Protein AF-A0A9P7K0R1-F1 (afdb_monomer)

Solvent-accessible surface area (backbone atoms only — not comparable to full-atom values): 6395 Å² total; per-residue (Å²): 130,62,69,68,60,54,54,53,54,51,50,55,50,52,53,54,51,52,49,53,44,50,49,38,39,50,36,37,75,72,60,77,29,96,38,67,70,59,30,20,55,75,69,72,33,57,93,45,45,68,59,41,51,35,42,63,71,64,75,46,64,58,76,83,57,61,52,55,84,72,49,87,60,53,76,67,52,47,52,53,50,51,51,49,53,52,49,36,54,73,72,69,46,75,93,44,69,81,72,45,48,65,59,49,49,67,69,69,108

Structure (mmCIF, N/CA/C/O backbone):
data_AF-A0A9P7K0R1-F1
#
_entry.id   AF-A0A9P7K0R1-F1
#
loop_
_atom_site.group_PDB
_atom_site.id
_atom_site.type_symbol
_atom_site.label_atom_id
_atom_site.label_alt_id
_atom_site.label_comp_id
_atom_site.label_asym_id
_atom_site.label_entity_id
_atom_site.label_seq_id
_atom_site.pdbx_PDB_ins_code
_atom_site.Cartn_x
_atom_site.Cartn_y
_atom_site.Cartn_z
_atom_site.occupancy
_atom_site.B_iso_or_equiv
_atom_site.auth_seq_id
_atom_site.auth_comp_id
_atom_site.auth_asym_id
_atom_site.auth_atom_id
_atom_site.pdbx_PDB_model_num
ATOM 1 N N . MET A 1 1 ? -25.413 -1.163 -5.508 1.00 58.31 1 MET A N 1
ATOM 2 C CA . MET A 1 1 ? -24.390 -1.896 -4.725 1.00 58.31 1 MET A CA 1
ATOM 3 C C . MET A 1 1 ? -24.103 -1.131 -3.440 1.00 58.31 1 MET A C 1
ATOM 5 O O . MET A 1 1 ? -24.105 0.095 -3.498 1.00 58.31 1 MET A O 1
ATOM 9 N N . PRO A 1 2 ? -23.887 -1.794 -2.291 1.00 79.88 2 PRO A N 1
ATOM 10 C CA . PRO A 1 2 ? -23.487 -1.101 -1.068 1.00 79.88 2 PRO A CA 1
ATOM 11 C C . PRO A 1 2 ? -22.119 -0.428 -1.265 1.00 79.88 2 PRO A C 1
ATOM 13 O O . PRO A 1 2 ? -21.210 -1.044 -1.820 1.00 79.88 2 PRO A O 1
ATOM 16 N N . LYS A 1 3 ? -21.959 0.822 -0.800 1.00 74.00 3 LYS A N 1
ATOM 17 C CA . LYS A 1 3 ? -20.722 1.622 -0.963 1.00 74.00 3 LYS A CA 1
ATOM 18 C C . LYS A 1 3 ? -19.457 0.868 -0.530 1.00 74.00 3 LYS A C 1
ATOM 20 O O . LYS A 1 3 ? -18.432 0.968 -1.188 1.00 74.00 3 LYS A O 1
ATOM 25 N N . ALA A 1 4 ? -19.551 0.059 0.525 1.00 70.75 4 ALA A N 1
ATOM 26 C CA . ALA A 1 4 ? -18.442 -0.763 1.006 1.00 70.75 4 ALA A CA 1
ATOM 27 C C . ALA A 1 4 ? -17.914 -1.752 -0.052 1.00 70.75 4 ALA A C 1
ATOM 29 O O . ALA A 1 4 ? -16.706 -1.884 -0.221 1.00 70.75 4 ALA A O 1
ATOM 30 N N . ALA A 1 5 ? -18.806 -2.404 -0.807 1.00 77.62 5 ALA A N 1
ATOM 31 C CA . ALA A 1 5 ? -18.404 -3.336 -1.859 1.00 77.62 5 ALA A CA 1
ATOM 32 C C . ALA A 1 5 ? -17.691 -2.614 -3.013 1.00 77.62 5 ALA A C 1
ATOM 34 O O . ALA A 1 5 ? -16.713 -3.131 -3.545 1.00 77.62 5 ALA A O 1
ATOM 35 N N . MET A 1 6 ? -18.135 -1.398 -3.350 1.00 84.50 6 MET A N 1
ATOM 36 C CA . MET A 1 6 ? -17.483 -0.556 -4.356 1.00 84.50 6 MET A CA 1
ATOM 37 C C . MET A 1 6 ? -16.030 -0.256 -3.961 1.00 84.50 6 MET A C 1
ATOM 39 O O . MET A 1 6 ? -15.121 -0.578 -4.724 1.00 84.50 6 MET A O 1
ATOM 43 N N . TYR A 1 7 ? -15.798 0.231 -2.737 1.00 77.19 7 TYR A N 1
ATOM 44 C CA . TYR A 1 7 ? -14.446 0.525 -2.249 1.00 77.19 7 TYR A CA 1
ATOM 45 C C . TYR A 1 7 ? -13.539 -0.714 -2.207 1.00 77.19 7 TYR A C 1
ATOM 47 O O . TYR A 1 7 ? -12.374 -0.631 -2.588 1.00 77.19 7 TYR A O 1
ATOM 55 N N . CYS A 1 8 ? -14.062 -1.886 -1.825 1.00 75.69 8 CYS A N 1
ATOM 56 C CA . CYS A 1 8 ? -13.296 -3.134 -1.899 1.00 75.69 8 CYS A CA 1
ATOM 57 C C . CYS A 1 8 ? -12.875 -3.466 -3.339 1.00 75.69 8 CYS A C 1
ATOM 59 O O . CYS A 1 8 ? -11.730 -3.844 -3.576 1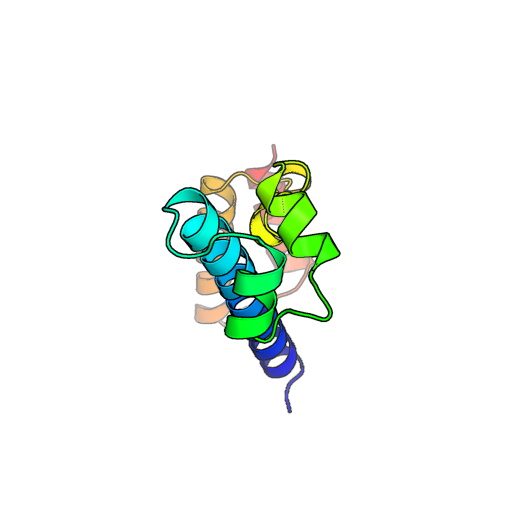.00 75.69 8 CYS A O 1
ATOM 61 N N . THR A 1 9 ? -13.775 -3.308 -4.315 1.00 83.69 9 THR A N 1
ATOM 62 C CA . THR A 1 9 ? -13.437 -3.576 -5.722 1.00 83.69 9 THR A CA 1
ATOM 63 C C . THR A 1 9 ? -12.430 -2.582 -6.293 1.00 83.69 9 THR A C 1
ATOM 65 O O . THR A 1 9 ? -11.588 -2.974 -7.097 1.00 83.69 9 THR A O 1
ATOM 68 N N . GLU A 1 10 ? -12.483 -1.315 -5.881 1.00 82.31 10 GLU A N 1
ATOM 69 C CA . GLU A 1 10 ? -11.508 -0.295 -6.279 1.00 82.31 10 GLU A CA 1
ATOM 70 C C . GLU A 1 10 ? -10.123 -0.583 -5.697 1.00 82.31 10 GLU A C 1
ATOM 72 O O . GLU A 1 10 ? -9.139 -0.540 -6.435 1.00 82.31 10 GLU A O 1
ATOM 77 N N . GLY A 1 11 ? -10.051 -0.981 -4.422 1.00 80.19 11 GLY A N 1
ATOM 78 C CA . GLY A 1 11 ? -8.802 -1.413 -3.788 1.00 80.19 11 GLY A CA 1
ATOM 79 C C . GLY A 1 11 ? -8.161 -2.596 -4.516 1.00 80.19 11 GLY A C 1
ATOM 80 O O . GLY A 1 11 ? -6.997 -2.527 -4.899 1.00 80.19 11 GLY A O 1
ATOM 81 N N . LEU A 1 12 ? -8.946 -3.632 -4.828 1.00 84.56 12 LEU A N 1
ATOM 82 C CA . LEU A 1 12 ? -8.464 -4.797 -5.582 1.00 84.56 12 LEU A CA 1
ATOM 83 C C . LEU A 1 12 ? -7.959 -4.432 -6.986 1.00 84.56 12 LEU A C 1
ATOM 85 O O . LEU A 1 12 ? -7.012 -5.040 -7.484 1.00 84.56 12 LEU A O 1
ATOM 89 N N . LYS A 1 13 ? -8.588 -3.457 -7.656 1.00 86.62 13 LYS A N 1
ATOM 90 C CA . LYS A 1 13 ? -8.113 -2.957 -8.957 1.00 86.62 13 LYS A CA 1
ATOM 91 C C . LYS A 1 13 ? -6.774 -2.236 -8.817 1.00 86.62 13 LYS A C 1
ATOM 93 O O . LYS A 1 13 ? -5.889 -2.474 -9.634 1.00 86.62 13 LYS A O 1
ATOM 98 N N . ALA A 1 14 ? -6.625 -1.396 -7.794 1.00 83.75 14 ALA A N 1
ATOM 99 C CA . ALA A 1 14 ? -5.381 -0.683 -7.521 1.00 83.75 14 ALA A CA 1
ATOM 100 C C . ALA A 1 14 ? -4.232 -1.650 -7.191 1.00 83.75 14 ALA A C 1
ATOM 102 O O . ALA A 1 14 ? -3.154 -1.528 -7.765 1.00 83.75 14 ALA A O 1
ATOM 103 N N . GLU A 1 15 ? -4.478 -2.662 -6.354 1.00 84.81 15 GLU A N 1
ATOM 104 C CA . GLU A 1 15 ? -3.491 -3.700 -6.018 1.00 84.81 15 GLU A CA 1
ATOM 105 C C . GLU A 1 15 ? -3.036 -4.487 -7.248 1.00 84.81 15 GLU A C 1
ATOM 107 O O . GLU A 1 15 ? -1.839 -4.660 -7.469 1.00 84.81 15 GLU A O 1
ATOM 112 N N . LYS A 1 16 ? -3.980 -4.929 -8.089 1.00 88.75 16 LYS A N 1
ATOM 113 C CA . LYS A 1 16 ? -3.655 -5.628 -9.341 1.00 88.75 16 LYS A CA 1
ATOM 114 C C . LYS A 1 16 ? -2.846 -4.750 -10.289 1.00 88.75 16 LYS A C 1
ATOM 116 O O . LYS A 1 16 ? -1.923 -5.237 -10.933 1.00 88.75 16 LYS A O 1
ATOM 121 N N . HIS A 1 17 ? -3.191 -3.469 -10.388 1.00 88.75 17 HIS A N 1
ATOM 122 C CA . HIS A 1 17 ? -2.470 -2.535 -11.243 1.00 88.75 17 HIS A CA 1
ATOM 123 C C . HIS A 1 17 ? -1.028 -2.323 -10.764 1.00 88.75 17 HIS A C 1
ATOM 125 O O . HIS A 1 17 ? -0.099 -2.405 -11.562 1.00 88.75 17 HIS A O 1
ATOM 131 N N . GLU A 1 18 ? -0.835 -2.129 -9.460 1.00 87.62 18 GLU A N 1
ATOM 132 C CA . GLU A 1 18 ? 0.487 -2.014 -8.840 1.00 87.62 18 GLU A CA 1
ATOM 133 C C . GLU A 1 18 ? 1.318 -3.295 -9.029 1.00 87.62 18 GLU A C 1
ATOM 135 O O . GLU A 1 18 ? 2.505 -3.223 -9.344 1.00 87.62 18 GLU A O 1
ATOM 140 N N . ALA A 1 19 ? 0.693 -4.473 -8.922 1.00 89.06 19 ALA A N 1
ATOM 141 C CA . ALA A 1 19 ? 1.360 -5.750 -9.173 1.00 89.06 19 ALA A CA 1
ATOM 142 C C . ALA A 1 19 ? 1.898 -5.852 -10.611 1.00 89.06 19 ALA A C 1
ATOM 144 O O . ALA A 1 19 ? 3.037 -6.273 -10.799 1.00 89.06 19 ALA A O 1
ATOM 145 N N . LEU A 1 20 ? 1.129 -5.401 -11.611 1.00 91.25 20 LEU A N 1
ATOM 146 C CA . LEU A 1 20 ? 1.573 -5.367 -13.011 1.00 91.25 20 LEU A CA 1
ATOM 147 C C . LEU A 1 20 ? 2.739 -4.388 -13.228 1.00 91.25 20 LEU A C 1
ATOM 149 O O . LEU A 1 20 ? 3.659 -4.684 -13.991 1.00 91.25 20 LEU A O 1
ATOM 153 N N . ILE A 1 21 ? 2.730 -3.231 -12.555 1.00 90.81 21 ILE A N 1
ATOM 154 C CA . ILE A 1 21 ? 3.848 -2.273 -12.596 1.00 90.81 21 ILE A CA 1
ATOM 155 C C . ILE A 1 21 ? 5.109 -2.919 -12.014 1.00 90.81 21 ILE A C 1
ATOM 157 O O . ILE A 1 21 ? 6.179 -2.848 -12.621 1.00 90.81 21 ILE A O 1
ATOM 161 N N . GLN A 1 22 ? 4.985 -3.583 -10.863 1.00 90.00 22 GLN A N 1
ATOM 162 C CA . GLN A 1 22 ? 6.108 -4.251 -10.217 1.00 90.00 22 GLN A CA 1
ATOM 163 C C . GLN A 1 22 ? 6.639 -5.415 -11.061 1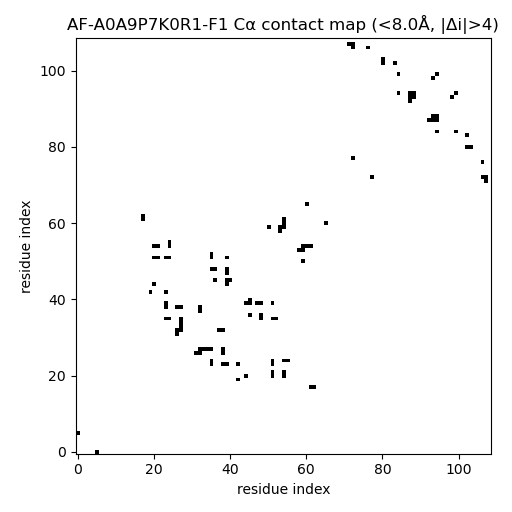.00 90.00 22 GLN A C 1
ATOM 165 O O . GLN A 1 22 ? 7.851 -5.578 -11.174 1.00 90.00 22 GLN A O 1
ATOM 170 N N . GLU A 1 23 ? 5.760 -6.194 -11.692 1.00 92.50 23 GLU A N 1
ATOM 171 C CA . GLU A 1 23 ? 6.137 -7.253 -12.630 1.00 92.50 23 GLU A CA 1
ATOM 172 C C . GLU A 1 23 ? 6.929 -6.694 -13.818 1.00 92.50 23 GLU A C 1
ATOM 174 O O . GLU A 1 23 ? 7.984 -7.232 -14.155 1.00 92.50 23 GLU A O 1
ATOM 179 N N . ALA A 1 24 ? 6.481 -5.578 -14.405 1.00 90.75 24 ALA A N 1
ATOM 180 C CA . ALA A 1 24 ? 7.185 -4.912 -15.498 1.00 90.75 24 ALA A CA 1
ATOM 181 C C . ALA A 1 24 ? 8.607 -4.496 -15.093 1.00 90.75 24 ALA A C 1
ATOM 183 O O . ALA A 1 24 ? 9.565 -4.752 -15.824 1.00 90.75 24 ALA A O 1
ATOM 184 N N . VAL A 1 25 ? 8.752 -3.886 -13.913 1.00 91.50 25 VAL A N 1
ATOM 185 C CA . VAL A 1 25 ? 10.046 -3.452 -13.366 1.00 91.50 25 VAL A CA 1
ATOM 186 C C . VAL A 1 25 ? 10.959 -4.650 -13.101 1.00 91.50 25 VAL A C 1
ATOM 188 O O . VAL A 1 25 ? 12.119 -4.643 -13.511 1.00 91.50 25 VAL A O 1
ATOM 191 N N . THR A 1 26 ? 10.443 -5.698 -12.459 1.00 92.06 26 THR A N 1
ATOM 192 C CA . THR A 1 26 ? 11.202 -6.920 -12.161 1.00 92.06 26 THR A CA 1
ATOM 193 C C . THR A 1 26 ? 11.652 -7.623 -13.442 1.00 92.06 26 THR A C 1
ATOM 195 O O . THR A 1 26 ? 12.814 -7.999 -13.557 1.00 92.06 26 THR A O 1
ATOM 198 N N . ALA A 1 27 ? 10.787 -7.722 -14.454 1.00 91.81 27 ALA A N 1
ATOM 199 C CA . 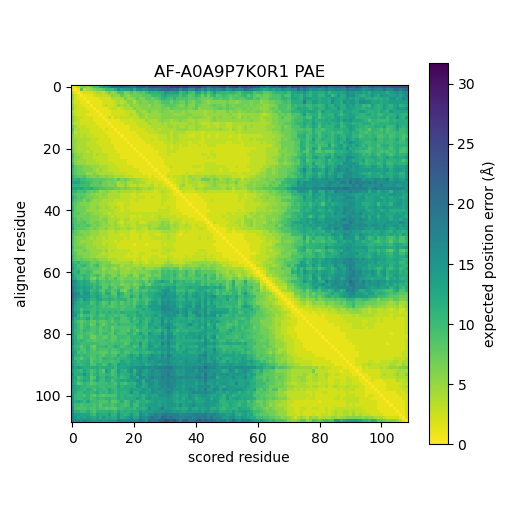ALA A 1 27 ? 11.123 -8.354 -15.726 1.00 91.81 27 ALA A CA 1
ATOM 200 C C . ALA A 1 27 ? 12.232 -7.613 -16.496 1.00 91.81 27 ALA A C 1
ATOM 202 O O . ALA A 1 27 ? 13.026 -8.248 -17.193 1.00 91.81 27 ALA A O 1
ATOM 203 N N . VAL A 1 28 ? 12.320 -6.285 -16.362 1.00 91.88 28 VAL A N 1
ATOM 204 C CA . VAL A 1 28 ? 13.430 -5.495 -16.922 1.00 91.88 28 VAL A CA 1
ATOM 205 C C . VAL A 1 28 ? 14.716 -5.710 -16.119 1.00 91.88 28 VAL A C 1
ATOM 207 O O . VAL A 1 28 ? 15.767 -5.929 -16.718 1.00 91.88 28 VAL A O 1
ATOM 210 N N . HIS A 1 29 ? 14.652 -5.719 -14.783 1.00 90.81 29 HIS A N 1
ATOM 211 C CA . HIS A 1 29 ? 15.821 -6.006 -13.939 1.00 90.81 29 HIS A CA 1
ATOM 212 C C . HIS A 1 29 ? 16.407 -7.400 -14.191 1.00 90.81 29 H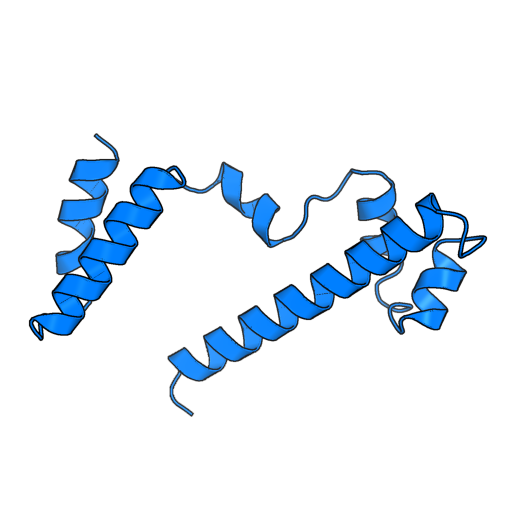IS A C 1
ATOM 214 O O . HIS A 1 29 ? 17.623 -7.560 -14.276 1.00 90.81 29 HIS A O 1
ATOM 220 N N . GLU A 1 30 ? 15.547 -8.398 -14.381 1.00 92.81 30 GLU A N 1
ATOM 221 C CA . GLU A 1 30 ? 15.930 -9.774 -14.710 1.00 92.81 30 GLU A CA 1
ATOM 222 C C . GLU A 1 30 ? 16.341 -9.960 -16.181 1.00 92.81 30 GLU A C 1
ATOM 224 O O . GLU A 1 30 ? 16.611 -11.080 -16.610 1.00 92.81 30 GLU A O 1
ATOM 229 N N . LYS A 1 31 ? 16.391 -8.880 -16.975 1.00 90.56 31 LYS A N 1
ATOM 230 C CA . LYS A 1 31 ? 16.727 -8.886 -18.409 1.0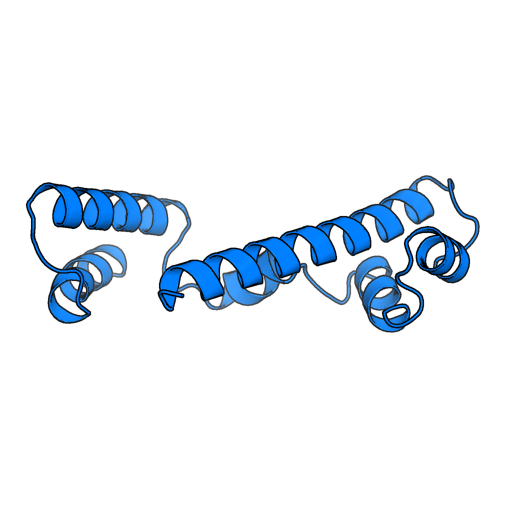0 90.56 31 LYS A CA 1
ATOM 231 C C . LYS A 1 31 ? 15.808 -9.765 -19.274 1.00 90.56 31 LYS A C 1
ATOM 233 O O . LYS A 1 31 ? 16.183 -10.120 -20.389 1.00 90.56 31 LYS A O 1
ATOM 238 N N . ARG A 1 32 ? 14.585 -10.076 -18.818 1.00 90.06 32 ARG A N 1
ATOM 239 C CA . ARG A 1 32 ? 13.559 -10.757 -19.640 1.00 90.06 32 ARG A CA 1
ATOM 240 C C . ARG A 1 32 ? 13.083 -9.870 -20.790 1.00 90.06 32 ARG A C 1
ATOM 242 O O . ARG A 1 32 ? 12.708 -10.368 -21.848 1.00 90.06 32 ARG A O 1
ATOM 249 N N . TYR A 1 33 ? 13.115 -8.555 -20.585 1.00 89.56 33 TYR A N 1
ATOM 250 C CA . TYR A 1 33 ? 12.844 -7.554 -21.609 1.00 89.56 33 TYR A CA 1
ATOM 251 C C . TYR A 1 33 ? 14.026 -6.592 -21.745 1.00 89.56 33 TYR A C 1
ATOM 253 O O . TYR A 1 33 ? 14.597 -6.152 -20.753 1.00 89.56 33 TYR A O 1
ATOM 261 N N . LEU A 1 34 ? 14.355 -6.232 -22.988 1.00 88.00 34 LEU A N 1
ATOM 262 C CA . LEU A 1 34 ? 15.435 -5.298 -23.330 1.00 88.00 34 LEU A CA 1
ATOM 263 C C . LEU A 1 34 ? 15.163 -3.864 -22.853 1.00 88.00 34 LEU A C 1
ATOM 265 O O . LEU A 1 34 ? 16.095 -3.110 -22.596 1.00 88.00 34 LEU A O 1
ATOM 269 N N . SER A 1 35 ? 13.891 -3.466 -22.773 1.00 90.62 35 SER A N 1
ATOM 270 C CA . SER A 1 35 ? 13.499 -2.108 -22.407 1.00 90.62 35 SER A CA 1
ATOM 271 C C . SER A 1 35 ? 12.174 -2.073 -21.654 1.00 90.62 35 SER A C 1
ATOM 273 O O . SER A 1 35 ? 11.312 -2.942 -21.814 1.00 90.62 35 SER A O 1
ATOM 275 N N . ILE A 1 36 ? 11.985 -1.004 -20.878 1.00 90.00 36 ILE A N 1
ATOM 276 C CA . ILE A 1 36 ? 10.734 -0.723 -20.160 1.00 90.00 36 ILE A CA 1
ATOM 277 C C . ILE A 1 36 ? 9.571 -0.560 -21.141 1.00 90.00 36 ILE A C 1
ATOM 279 O O . ILE A 1 36 ? 8.471 -1.032 -20.871 1.00 90.00 36 ILE A O 1
ATOM 283 N N . ALA A 1 37 ? 9.810 0.050 -22.305 1.00 91.06 37 ALA A N 1
ATOM 284 C CA . ALA A 1 37 ? 8.789 0.208 -23.338 1.00 91.06 37 ALA A CA 1
ATOM 285 C C . ALA A 1 37 ? 8.282 -1.152 -23.847 1.00 91.06 37 ALA A C 1
ATOM 287 O O . ALA A 1 37 ? 7.075 -1.343 -24.004 1.00 91.06 37 ALA A O 1
ATOM 288 N N . MET A 1 38 ? 9.187 -2.120 -24.035 1.00 91.62 38 MET A N 1
ATOM 289 C CA . MET A 1 38 ? 8.822 -3.475 -24.446 1.00 91.62 38 MET A CA 1
ATOM 290 C C . MET A 1 38 ? 8.047 -4.210 -23.348 1.00 91.62 38 MET A C 1
ATOM 292 O O . MET A 1 38 ? 7.021 -4.823 -23.642 1.00 91.62 38 MET A O 1
ATOM 296 N N . ALA A 1 39 ? 8.478 -4.087 -22.088 1.00 91.31 39 ALA A N 1
ATOM 297 C CA . ALA A 1 39 ? 7.758 -4.644 -20.942 1.00 91.31 39 ALA A CA 1
ATOM 298 C C . ALA A 1 39 ? 6.340 -4.053 -20.813 1.00 91.31 39 ALA A C 1
ATOM 300 O O . ALA A 1 39 ? 5.370 -4.793 -20.667 1.00 91.31 39 ALA A O 1
ATOM 301 N N . CYS A 1 40 ? 6.195 -2.731 -20.956 1.00 91.88 40 CYS A N 1
ATOM 302 C CA . CYS A 1 40 ? 4.900 -2.050 -20.906 1.00 91.88 40 CYS A CA 1
ATOM 303 C C . CYS A 1 40 ? 3.979 -2.477 -22.052 1.00 91.88 40 CYS A C 1
ATOM 305 O O . CYS A 1 40 ? 2.794 -2.694 -21.828 1.00 91.88 40 CYS A O 1
ATOM 307 N N . CYS A 1 41 ? 4.512 -2.629 -23.267 1.00 92.12 41 CYS A N 1
ATOM 308 C CA . CYS A 1 41 ? 3.740 -3.096 -24.415 1.00 92.12 41 CYS A CA 1
ATOM 309 C C . CYS A 1 41 ? 3.219 -4.525 -24.194 1.00 92.12 41 CYS A C 1
ATOM 311 O O . CYS A 1 41 ? 2.042 -4.798 -24.421 1.00 92.12 41 CYS A O 1
ATOM 313 N N . LYS A 1 42 ? 4.066 -5.425 -23.677 1.00 92.12 42 LYS A N 1
ATOM 314 C CA . LYS A 1 42 ? 3.685 -6.818 -23.398 1.00 92.12 42 LYS A CA 1
ATOM 315 C C . LYS A 1 42 ? 2.669 -6.958 -22.267 1.00 92.12 42 LYS A C 1
ATOM 317 O O . LYS A 1 42 ? 1.794 -7.809 -22.365 1.00 92.12 42 LYS A O 1
ATOM 322 N N . LEU A 1 43 ? 2.752 -6.112 -21.243 1.00 90.00 43 LEU A N 1
ATOM 323 C CA . LEU A 1 43 ? 1.843 -6.130 -20.091 1.00 90.00 43 LEU A CA 1
ATOM 324 C C . LEU A 1 43 ? 0.610 -5.220 -20.263 1.00 90.00 43 LEU A C 1
ATOM 326 O O . LEU A 1 43 ? -0.172 -5.064 -19.330 1.00 90.00 43 LEU A O 1
ATOM 330 N N . GLY A 1 44 ? 0.421 -4.594 -21.433 1.00 91.00 44 GLY A N 1
ATOM 331 C CA . GLY A 1 44 ? -0.710 -3.691 -21.688 1.00 91.00 44 GLY A CA 1
ATOM 332 C C . GLY A 1 44 ? -0.658 -2.371 -20.902 1.00 91.00 44 GLY A C 1
ATOM 333 O O . GLY A 1 44 ? -1.667 -1.682 -20.761 1.00 91.00 44 GLY A O 1
ATOM 334 N N . LEU A 1 45 ? 0.519 -1.992 -20.400 1.00 90.31 45 LEU A N 1
ATOM 335 C CA . LEU A 1 45 ? 0.773 -0.792 -19.600 1.00 90.31 45 LEU A CA 1
ATOM 336 C C . LEU A 1 45 ? 1.312 0.385 -20.428 1.00 90.31 45 LEU A C 1
ATOM 338 O O . LEU A 1 45 ? 1.855 1.330 -19.864 1.00 90.31 45 LEU A O 1
ATOM 342 N N . THR A 1 46 ? 1.170 0.379 -21.756 1.00 88.62 46 THR A N 1
ATOM 343 C CA . THR A 1 46 ? 1.735 1.417 -22.644 1.00 88.62 46 THR A CA 1
ATOM 344 C C . THR A 1 46 ? 1.337 2.839 -22.231 1.00 88.62 46 THR A C 1
ATOM 346 O O . THR A 1 46 ? 2.178 3.734 -22.210 1.00 88.62 46 THR A O 1
ATOM 349 N N . LYS A 1 47 ? 0.079 3.043 -21.812 1.00 90.75 47 LYS A N 1
ATOM 350 C CA . LYS A 1 47 ? -0.421 4.338 -21.308 1.00 90.75 47 LYS A CA 1
ATOM 351 C C . LYS A 1 47 ? 0.274 4.794 -20.013 1.00 90.75 47 LYS A C 1
ATOM 353 O O . LYS A 1 47 ? 0.324 5.986 -19.732 1.00 90.75 47 LYS A O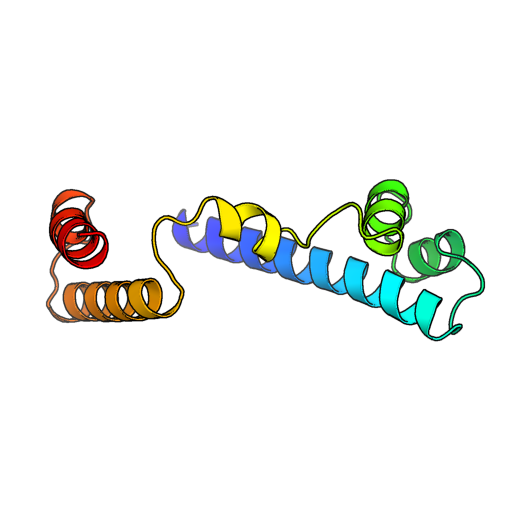 1
ATOM 358 N N . TYR A 1 48 ? 0.819 3.857 -19.243 1.00 89.00 48 TYR A N 1
ATOM 359 C CA . TYR A 1 48 ? 1.439 4.066 -17.934 1.00 89.00 48 TYR A CA 1
ATOM 360 C C . TYR A 1 48 ? 2.969 3.982 -17.981 1.00 89.00 48 TYR A C 1
ATOM 362 O O . TYR A 1 48 ? 3.610 3.863 -16.938 1.00 89.00 48 TYR A O 1
ATOM 370 N N . TYR A 1 49 ? 3.567 4.082 -19.174 1.00 91.81 49 TYR A N 1
ATOM 371 C CA . TYR A 1 49 ? 5.018 4.024 -19.366 1.00 91.81 49 TYR A CA 1
ATOM 372 C C . TYR A 1 49 ? 5.779 4.937 -18.399 1.00 91.81 49 TYR A C 1
ATOM 374 O O . TYR A 1 49 ? 6.757 4.516 -17.781 1.00 91.81 49 TYR A O 1
ATOM 382 N N . HIS A 1 50 ? 5.311 6.180 -18.229 1.00 92.00 50 HIS A N 1
ATOM 383 C CA . HIS A 1 50 ? 5.988 7.129 -17.354 1.00 92.00 50 HIS A CA 1
ATOM 384 C C . HIS A 1 50 ? 6.009 6.652 -15.898 1.00 92.00 50 HIS A C 1
ATOM 386 O O . HIS A 1 50 ? 7.061 6.710 -15.262 1.00 92.00 50 HIS A O 1
ATOM 392 N N . THR A 1 51 ? 4.884 6.132 -15.403 1.00 90.25 51 THR A N 1
ATOM 393 C CA . THR A 1 51 ? 4.764 5.572 -14.054 1.00 90.25 51 THR A CA 1
ATOM 394 C C . THR A 1 51 ? 5.724 4.403 -13.873 1.00 90.25 51 THR A C 1
ATOM 396 O O . THR A 1 51 ? 6.539 4.422 -12.956 1.00 90.25 51 THR A O 1
ATOM 399 N N . VAL A 1 52 ? 5.724 3.434 -14.794 1.00 90.56 52 VAL A N 1
ATOM 400 C CA . VAL A 1 52 ? 6.633 2.276 -14.724 1.00 90.56 52 VAL A CA 1
ATOM 401 C C . VAL A 1 52 ? 8.100 2.722 -14.726 1.00 90.56 52 VAL A C 1
ATOM 403 O O . VAL A 1 52 ? 8.898 2.217 -13.941 1.00 90.56 52 VAL A O 1
ATOM 406 N N . ASN A 1 53 ? 8.458 3.721 -15.537 1.00 92.31 53 ASN A N 1
ATOM 407 C CA . ASN A 1 53 ? 9.812 4.272 -15.562 1.00 92.31 53 ASN A CA 1
ATOM 408 C C . ASN A 1 53 ? 10.208 4.948 -14.235 1.00 92.31 53 ASN A C 1
ATOM 410 O O . ASN A 1 53 ? 11.326 4.772 -13.764 1.00 92.31 53 ASN A O 1
ATOM 414 N N . GLN A 1 54 ? 9.301 5.689 -13.592 1.00 90.94 54 GLN A N 1
ATOM 415 C CA . GLN A 1 54 ? 9.570 6.293 -12.279 1.00 90.94 54 GLN A CA 1
ATOM 416 C C . GLN A 1 54 ? 9.750 5.239 -11.178 1.00 90.94 54 GLN A C 1
ATOM 418 O O . GLN A 1 54 ? 10.591 5.418 -10.296 1.00 90.94 54 GLN A O 1
ATOM 423 N N . HIS A 1 55 ? 8.998 4.135 -11.241 1.00 89.06 55 HIS A N 1
ATOM 424 C CA . HIS A 1 55 ? 9.177 2.990 -10.343 1.00 89.06 55 HIS A CA 1
ATOM 425 C C . HIS A 1 55 ? 10.517 2.289 -10.587 1.00 89.06 55 HIS A C 1
ATOM 427 O O . HIS A 1 55 ? 11.233 2.000 -9.633 1.00 89.06 55 HIS A O 1
ATOM 433 N N . PHE A 1 56 ? 10.896 2.078 -11.851 1.00 89.19 56 PHE A N 1
ATOM 434 C CA . PHE A 1 56 ? 12.200 1.516 -12.209 1.00 89.19 56 PHE A CA 1
ATOM 435 C C . PHE A 1 56 ? 13.362 2.375 -11.685 1.00 89.19 56 PHE A C 1
ATOM 437 O O . PHE A 1 56 ? 14.316 1.852 -11.122 1.00 89.19 56 PHE A O 1
ATOM 444 N N . LEU A 1 57 ? 13.252 3.703 -11.791 1.00 90.19 57 LEU A N 1
ATOM 445 C CA . LEU A 1 57 ? 14.236 4.651 -11.256 1.00 90.19 57 LEU A CA 1
ATOM 446 C C . LEU A 1 57 ? 14.203 4.785 -9.719 1.00 90.19 57 LEU A C 1
ATOM 448 O O . LEU A 1 57 ? 14.966 5.578 -9.170 1.00 90.19 57 LEU A O 1
ATOM 452 N N . GLY A 1 58 ? 13.302 4.084 -9.022 1.00 85.75 58 GLY A N 1
ATOM 453 C CA . GLY A 1 58 ? 13.146 4.160 -7.566 1.00 85.75 58 GLY A CA 1
ATOM 454 C C . GLY A 1 58 ? 12.602 5.497 -7.046 1.00 85.75 58 GLY A C 1
ATOM 455 O O . GLY A 1 58 ? 12.668 5.764 -5.848 1.00 85.75 58 GLY A O 1
ATOM 456 N N . LYS A 1 59 ? 12.068 6.353 -7.927 1.00 85.94 59 LYS A N 1
ATOM 457 C CA . LYS A 1 59 ? 11.550 7.690 -7.584 1.00 85.94 59 LYS A CA 1
ATOM 458 C C . LYS A 1 59 ? 10.115 7.660 -7.065 1.00 85.94 59 LYS A C 1
ATOM 460 O O . LYS A 1 59 ? 9.706 8.574 -6.353 1.00 85.94 59 LYS A O 1
ATOM 465 N N . MET A 1 60 ? 9.355 6.623 -7.408 1.00 82.62 60 MET A N 1
ATOM 466 C CA . MET A 1 60 ? 8.012 6.386 -6.881 1.00 82.62 60 MET A CA 1
ATOM 467 C C . MET A 1 60 ? 7.999 5.150 -5.990 1.00 82.62 60 MET A C 1
ATOM 469 O O . MET A 1 60 ? 8.591 4.120 -6.309 1.00 82.62 60 MET A O 1
ATOM 473 N N . LYS A 1 61 ? 7.307 5.267 -4.855 1.00 76.06 61 LYS A N 1
ATOM 474 C CA . LYS A 1 61 ? 6.978 4.130 -3.998 1.00 76.06 61 LYS A CA 1
ATOM 475 C C . LYS A 1 61 ? 5.634 3.548 -4.444 1.00 76.06 61 LYS A C 1
ATOM 477 O O . LYS A 1 61 ? 4.779 4.323 -4.872 1.00 76.06 61 LYS A O 1
ATOM 482 N N . PRO A 1 62 ? 5.418 2.233 -4.269 1.00 73.50 62 PRO A N 1
ATOM 483 C CA . PRO A 1 62 ? 4.112 1.625 -4.476 1.00 73.50 62 PRO A CA 1
ATOM 484 C C . PRO A 1 62 ? 3.015 2.377 -3.736 1.00 73.50 62 PRO A C 1
ATOM 486 O O . PRO A 1 62 ? 3.253 2.835 -2.614 1.00 73.50 62 PRO A O 1
ATOM 489 N N . HIS A 1 63 ? 1.818 2.462 -4.315 1.00 69.56 63 HIS A N 1
ATOM 490 C CA . HIS A 1 63 ? 0.700 3.218 -3.737 1.00 69.56 63 HIS A CA 1
ATOM 491 C C . HIS A 1 63 ? 0.436 2.850 -2.264 1.00 69.56 63 HIS A C 1
ATOM 493 O O . HIS A 1 63 ? 0.261 3.717 -1.410 1.00 69.56 63 HIS A O 1
ATOM 499 N N . VAL A 1 64 ? 0.522 1.556 -1.937 1.00 66.69 64 VAL A N 1
ATOM 500 C CA . VAL A 1 64 ? 0.361 1.026 -0.569 1.00 66.69 64 VAL A CA 1
ATOM 501 C C . VAL A 1 64 ? 1.430 1.560 0.396 1.00 66.69 64 VAL A C 1
ATOM 503 O O . VAL A 1 64 ? 1.161 1.756 1.576 1.00 66.69 64 VAL A O 1
ATOM 506 N N . LYS A 1 65 ? 2.642 1.834 -0.097 1.00 68.50 65 LYS A N 1
ATOM 507 C CA . LYS A 1 65 ? 3.770 2.344 0.697 1.00 68.50 65 LYS A CA 1
ATOM 508 C C . LYS A 1 65 ? 3.855 3.869 0.726 1.00 68.50 65 LYS A C 1
ATOM 510 O O . LYS A 1 65 ? 4.477 4.414 1.635 1.00 68.50 65 LYS A O 1
ATOM 515 N N . ALA A 1 66 ? 3.260 4.562 -0.244 1.00 66.25 66 ALA A N 1
ATOM 516 C CA . ALA A 1 66 ? 3.298 6.021 -0.331 1.00 66.25 66 ALA A CA 1
ATOM 517 C C . ALA A 1 66 ? 2.614 6.688 0.876 1.00 66.25 66 ALA A C 1
ATOM 519 O O . ALA A 1 66 ? 3.122 7.674 1.406 1.00 66.25 66 ALA A O 1
ATOM 520 N N . HIS A 1 67 ? 1.521 6.098 1.363 1.00 69.12 67 HIS A N 1
ATOM 521 C CA . HIS A 1 67 ? 0.770 6.614 2.509 1.00 69.12 67 HIS A CA 1
ATOM 522 C C . HIS A 1 67 ? 1.262 6.103 3.865 1.00 69.12 67 HIS A C 1
ATOM 524 O O . HIS A 1 67 ? 0.807 6.603 4.888 1.00 69.12 67 HIS A O 1
ATOM 530 N N . MET A 1 68 ? 2.221 5.170 3.909 1.00 67.56 68 MET A N 1
ATOM 531 C CA . MET A 1 68 ? 2.738 4.657 5.186 1.00 67.56 68 MET A CA 1
ATOM 532 C C . MET A 1 68 ? 3.365 5.763 6.040 1.00 67.56 68 MET A C 1
ATOM 534 O O . MET A 1 68 ? 3.215 5.759 7.253 1.00 67.56 68 MET A O 1
ATOM 538 N N . CYS A 1 69 ? 4.010 6.758 5.421 1.00 66.00 69 CYS A N 1
ATOM 539 C CA . CYS A 1 69 ? 4.558 7.910 6.147 1.00 66.00 69 CYS A CA 1
ATOM 540 C C . CYS A 1 69 ? 3.477 8.849 6.714 1.00 66.00 69 CYS A C 1
ATOM 542 O O . CYS A 1 69 ? 3.791 9.692 7.546 1.00 66.00 69 CYS A O 1
ATOM 544 N N . GLN A 1 70 ? 2.230 8.732 6.251 1.00 74.12 70 GLN A N 1
ATOM 545 C CA . GLN A 1 70 ? 1.080 9.495 6.743 1.00 74.12 70 GLN A CA 1
ATOM 546 C C . GLN A 1 70 ? 0.264 8.704 7.779 1.00 74.12 70 GLN A C 1
ATOM 548 O O . GLN A 1 70 ? -0.680 9.249 8.349 1.00 74.12 70 GLN A O 1
ATOM 553 N N . GLN A 1 71 ? 0.588 7.425 8.017 1.00 77.94 71 GLN A N 1
ATOM 554 C CA . GLN A 1 71 ? -0.095 6.619 9.024 1.00 77.94 71 GLN A CA 1
ATOM 555 C C . GLN A 1 71 ? 0.311 7.088 10.422 1.00 77.94 71 GLN A C 1
ATOM 557 O O . GLN A 1 71 ? 1.489 7.129 10.764 1.00 77.94 71 GLN A O 1
ATOM 562 N N . LEU A 1 72 ? -0.692 7.421 11.237 1.00 83.38 72 LEU A N 1
ATOM 563 C CA . LEU A 1 72 ? -0.503 7.776 12.645 1.00 83.38 72 LEU A CA 1
ATOM 564 C C . LEU A 1 72 ? -0.148 6.548 13.499 1.00 83.38 72 LEU A C 1
ATOM 566 O O . LEU A 1 72 ? 0.569 6.654 14.487 1.00 83.38 72 LEU A O 1
ATOM 570 N N . LEU A 1 73 ? -0.665 5.381 13.108 1.00 85.94 73 LEU A N 1
ATOM 571 C CA . LEU A 1 73 ? -0.479 4.118 13.807 1.00 85.94 73 LEU A CA 1
ATOM 572 C C . LEU A 1 73 ? 0.599 3.286 13.113 1.00 85.94 73 LEU A C 1
ATOM 574 O O . LEU A 1 73 ? 0.619 3.164 11.890 1.00 85.94 73 LEU A O 1
ATOM 578 N N . ASN A 1 74 ? 1.460 2.651 13.901 1.00 87.81 74 ASN A N 1
ATOM 579 C CA . ASN A 1 74 ? 2.342 1.604 13.406 1.00 87.81 74 ASN A CA 1
ATOM 580 C C . ASN A 1 74 ? 1.559 0.305 13.128 1.00 87.81 74 ASN A C 1
ATOM 582 O O . ASN A 1 74 ? 0.421 0.121 13.565 1.00 87.81 74 ASN A O 1
ATOM 586 N N . SER A 1 75 ? 2.191 -0.638 12.430 1.00 84.69 75 SER A N 1
ATOM 587 C CA . SER A 1 75 ? 1.552 -1.893 12.004 1.00 84.69 75 SER A CA 1
ATOM 588 C C . SER A 1 75 ? 0.973 -2.724 13.157 1.00 84.69 75 SER A C 1
ATOM 590 O O . SER A 1 75 ? -0.055 -3.387 12.996 1.00 84.69 75 SER A O 1
ATOM 592 N N . LEU A 1 76 ? 1.602 -2.689 14.336 1.00 87.88 76 LEU A N 1
ATOM 593 C CA . LEU A 1 76 ? 1.123 -3.402 15.517 1.00 87.88 76 LEU A CA 1
ATOM 594 C C . LEU A 1 76 ? -0.126 -2.725 16.096 1.00 87.88 76 LEU A C 1
ATOM 596 O O . LEU A 1 76 ? -1.112 -3.403 16.388 1.00 87.88 76 LEU A O 1
ATOM 600 N N . GLN A 1 77 ? -0.108 -1.397 16.213 1.00 89.88 77 GLN A N 1
ATOM 601 C CA . GLN A 1 77 ? -1.244 -0.601 16.676 1.00 89.88 77 GLN A CA 1
ATOM 602 C C . GLN A 1 77 ? -2.446 -0.742 15.734 1.00 89.88 77 GLN A C 1
ATOM 604 O O . GLN A 1 77 ? -3.566 -0.949 16.199 1.00 89.88 77 GLN A O 1
ATOM 609 N N . GLU A 1 78 ? -2.229 -0.732 14.416 1.00 90.38 78 GLU A N 1
ATOM 610 C CA . GLU A 1 78 ? -3.292 -0.992 13.440 1.00 90.38 7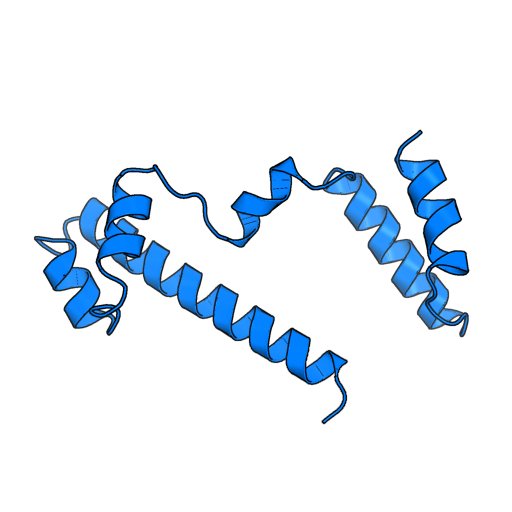8 GLU A CA 1
ATOM 611 C C . GLU A 1 78 ? -3.906 -2.381 13.621 1.00 90.38 78 GLU A C 1
ATOM 613 O O . GLU A 1 78 ? -5.127 -2.527 13.581 1.00 90.38 78 GLU A O 1
ATOM 618 N N . LYS A 1 79 ? -3.091 -3.409 13.886 1.00 91.56 79 LYS A N 1
ATOM 619 C CA . LYS A 1 79 ? -3.590 -4.768 14.142 1.00 91.56 79 LYS A CA 1
ATOM 620 C C . LYS A 1 79 ? -4.452 -4.831 15.404 1.00 91.56 79 LYS A C 1
ATOM 622 O O . LYS A 1 79 ? -5.493 -5.491 15.407 1.00 91.56 79 LYS A O 1
ATOM 627 N N . VAL A 1 80 ? -4.054 -4.121 16.460 1.00 93.50 80 VAL A N 1
ATOM 628 C CA . VAL A 1 80 ? -4.860 -3.991 17.684 1.00 93.50 80 VAL A CA 1
ATOM 629 C C . VAL A 1 80 ? -6.181 -3.281 17.383 1.00 93.50 80 VAL A C 1
ATOM 631 O O . VAL A 1 80 ? -7.237 -3.765 17.792 1.00 93.50 80 VAL A O 1
ATOM 634 N N . LEU A 1 81 ? -6.150 -2.188 16.616 1.00 93.75 81 LEU A N 1
ATOM 635 C CA . LEU A 1 81 ? -7.353 -1.457 16.220 1.00 93.75 81 LEU A CA 1
ATOM 636 C C . LEU A 1 81 ? -8.294 -2.313 15.358 1.00 93.75 81 LEU A C 1
ATOM 638 O O . LEU A 1 81 ? -9.502 -2.321 15.581 1.00 93.75 81 LEU A O 1
ATOM 642 N N . GLN A 1 82 ? -7.759 -3.088 14.414 1.00 93.38 82 GLN A N 1
ATOM 643 C CA . GLN A 1 82 ? -8.543 -4.020 13.599 1.00 93.38 82 GLN A CA 1
ATOM 644 C C . GLN A 1 82 ? -9.234 -5.084 14.454 1.00 93.38 82 GLN A C 1
ATOM 646 O O . GLN A 1 82 ? -10.407 -5.386 14.232 1.00 93.38 82 GLN A O 1
ATOM 651 N N . ASN A 1 83 ? -8.531 -5.650 15.437 1.00 94.00 83 ASN A N 1
ATOM 652 C CA . ASN A 1 83 ? -9.118 -6.619 16.361 1.00 94.00 83 ASN A CA 1
ATOM 653 C C . ASN A 1 83 ? -10.219 -5.982 17.218 1.00 94.00 83 ASN A C 1
ATOM 655 O O . ASN A 1 83 ? -11.273 -6.589 17.394 1.00 94.00 83 ASN A O 1
ATOM 659 N N . TRP A 1 84 ? -10.019 -4.743 17.673 1.00 94.00 84 TRP A N 1
ATOM 660 C CA . TRP A 1 84 ? -11.043 -3.975 18.382 1.00 94.00 84 TRP A CA 1
ATOM 661 C C . TRP A 1 84 ? -12.295 -3.754 17.524 1.00 94.00 84 TRP A C 1
ATOM 663 O O . TRP A 1 84 ? -13.405 -4.033 17.965 1.00 94.00 84 TRP A O 1
ATOM 673 N N . ILE A 1 85 ? -12.128 -3.349 16.264 1.00 94.31 85 ILE A N 1
ATOM 674 C CA . ILE A 1 85 ? -13.236 -3.166 15.312 1.00 94.31 85 ILE A CA 1
ATOM 675 C C . ILE A 1 85 ? -13.992 -4.481 15.069 1.00 94.31 85 ILE A C 1
ATOM 677 O O . ILE A 1 85 ? -15.223 -4.491 15.028 1.00 94.31 85 ILE A O 1
ATOM 681 N N . LYS A 1 86 ? -13.276 -5.605 14.929 1.00 93.44 86 LYS A N 1
ATOM 682 C CA . LYS A 1 86 ? -13.897 -6.935 14.797 1.00 93.44 86 LYS A CA 1
ATOM 683 C C . LYS A 1 86 ? -14.707 -7.300 16.038 1.00 93.44 86 LYS A C 1
ATOM 685 O O . LYS A 1 86 ? -15.809 -7.823 15.897 1.00 93.44 86 LYS A O 1
ATOM 690 N N . TRP A 1 87 ? -14.185 -6.997 17.225 1.00 94.56 87 TRP A N 1
ATOM 691 C CA . TRP A 1 87 ? -14.888 -7.214 18.484 1.00 94.56 87 TRP A CA 1
ATOM 692 C C . TRP A 1 87 ? -16.153 -6.350 18.592 1.00 94.56 87 TRP A C 1
ATOM 694 O O . TRP A 1 87 ? -17.215 -6.902 18.857 1.00 94.56 87 TRP A O 1
ATOM 704 N N . LEU A 1 88 ? -16.081 -5.047 18.281 1.00 93.62 88 LEU A N 1
ATOM 705 C CA . LEU A 1 88 ? -17.249 -4.148 18.251 1.00 93.62 88 LEU A CA 1
ATOM 706 C C . LEU A 1 88 ? -18.353 -4.684 17.333 1.00 93.62 88 LEU A C 1
ATOM 708 O O . LEU A 1 88 ? -19.528 -4.698 17.689 1.00 93.62 88 LEU A O 1
ATOM 712 N N . ARG A 1 89 ? -17.968 -5.182 16.154 1.00 92.06 89 ARG A N 1
ATOM 713 C CA . ARG A 1 89 ? -18.912 -5.803 15.223 1.00 92.06 89 ARG A CA 1
ATOM 714 C C . ARG A 1 89 ? -19.546 -7.067 15.807 1.00 92.06 89 ARG A C 1
ATOM 716 O O . ARG A 1 89 ? -20.741 -7.272 15.620 1.00 92.06 89 ARG A O 1
ATOM 723 N N . ALA A 1 90 ? -18.762 -7.911 16.476 1.00 93.31 90 ALA A N 1
ATOM 724 C CA . ALA A 1 90 ? -19.249 -9.154 17.073 1.00 93.31 90 ALA A CA 1
ATOM 725 C C . ALA A 1 90 ? -20.224 -8.907 18.237 1.00 93.31 90 ALA A C 1
ATOM 727 O O . ALA A 1 90 ? -21.148 -9.689 18.428 1.00 93.31 90 ALA A O 1
ATOM 728 N N . THR A 1 91 ? -20.054 -7.810 18.977 1.00 93.88 91 THR A N 1
ATOM 729 C CA . THR A 1 91 ? -20.941 -7.411 20.080 1.00 93.88 91 THR A CA 1
ATOM 730 C C . THR A 1 91 ? -22.158 -6.602 19.631 1.00 93.88 91 THR A C 1
ATOM 732 O O . THR A 1 91 ? -22.981 -6.226 20.461 1.00 93.88 91 THR A O 1
ATOM 735 N N . GLY A 1 92 ? -22.301 -6.334 18.328 1.00 92.88 92 GLY A N 1
ATOM 736 C CA . GLY A 1 92 ? -23.409 -5.548 17.782 1.00 92.88 92 GLY A CA 1
ATOM 737 C C . GLY A 1 92 ? -23.282 -4.039 18.013 1.00 92.88 92 GLY A C 1
ATOM 738 O O . GLY A 1 92 ? -24.242 -3.307 17.780 1.00 92.88 92 GLY A O 1
ATOM 739 N N . ILE A 1 93 ? -22.112 -3.554 18.441 1.00 91.44 93 ILE A N 1
ATOM 740 C CA . ILE A 1 93 ? -21.860 -2.123 18.617 1.00 91.44 93 ILE A CA 1
ATOM 741 C C . ILE A 1 93 ? -21.600 -1.497 17.236 1.00 91.44 93 ILE A C 1
ATOM 743 O O . ILE A 1 93 ? -20.707 -1.945 16.507 1.00 91.44 93 ILE A O 1
ATOM 747 N N . PRO A 1 94 ? -22.350 -0.451 16.843 1.00 90.69 94 PRO A N 1
ATOM 748 C CA . PRO A 1 94 ? -22.186 0.174 15.540 1.00 90.69 94 PRO A CA 1
ATOM 749 C C . PRO A 1 94 ? -20.824 0.861 15.427 1.00 90.69 94 PRO A C 1
ATOM 751 O O . PRO A 1 94 ? -20.389 1.591 16.317 1.00 90.69 94 PRO A O 1
ATOM 754 N N . LEU A 1 95 ? -20.166 0.664 14.286 1.00 91.69 95 LEU A N 1
ATOM 755 C CA . LEU A 1 95 ? -18.891 1.306 13.991 1.00 91.69 95 LEU A CA 1
ATOM 756 C C . LEU A 1 95 ? -19.121 2.776 13.634 1.00 91.69 95 LEU A C 1
ATOM 758 O O . LEU A 1 95 ? -19.664 3.103 12.580 1.00 91.69 95 LEU A O 1
ATOM 762 N N . SER A 1 96 ? -18.676 3.663 14.513 1.00 92.19 96 SER A N 1
ATOM 763 C CA . SER A 1 96 ? -18.697 5.111 14.331 1.00 92.19 96 SER A CA 1
ATOM 764 C C . SER A 1 96 ? -17.356 5.724 14.736 1.00 92.19 96 SER A C 1
ATOM 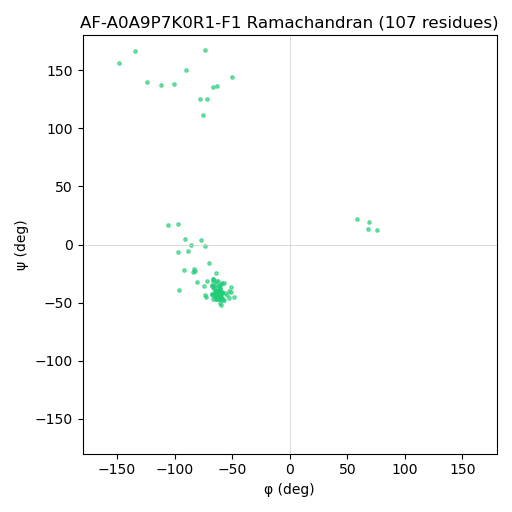766 O O . SER A 1 96 ? -16.540 5.089 15.408 1.00 92.19 96 SER A O 1
ATOM 768 N N . LYS A 1 97 ? -17.128 6.990 14.366 1.00 89.62 97 LYS A N 1
ATOM 769 C CA . LYS A 1 97 ? -15.954 7.734 14.848 1.00 89.62 97 LYS A CA 1
ATOM 770 C C . LYS A 1 97 ? -15.909 7.756 16.379 1.00 89.62 97 LYS A C 1
ATOM 772 O O . LYS A 1 97 ? -14.856 7.496 16.939 1.00 89.62 97 LYS A O 1
ATOM 777 N N . CYS A 1 98 ? -17.051 7.947 17.039 1.00 91.12 98 CYS A N 1
ATOM 778 C CA . CYS A 1 98 ? -17.149 8.004 18.499 1.00 91.12 98 CYS A CA 1
ATOM 779 C C . CYS A 1 98 ? -16.765 6.685 19.188 1.00 91.12 98 CYS A C 1
ATOM 781 O O . CYS A 1 98 ? -16.184 6.704 20.263 1.00 91.12 98 CYS A O 1
ATOM 783 N N . THR A 1 99 ? -17.059 5.535 18.575 1.00 91.62 99 THR A N 1
ATOM 784 C CA . THR A 1 99 ? -16.730 4.217 19.153 1.00 91.62 99 THR A CA 1
ATOM 785 C C . THR A 1 99 ? -15.289 3.782 18.877 1.00 91.62 99 THR A C 1
ATOM 787 O O . THR A 1 99 ? -14.762 2.905 19.559 1.00 91.62 99 THR A O 1
ATOM 790 N N . ILE A 1 100 ? -14.653 4.356 17.851 1.00 92.06 100 ILE A N 1
ATOM 791 C CA . ILE A 1 100 ? -13.288 4.011 17.431 1.00 92.06 100 ILE A CA 1
ATOM 792 C C . ILE A 1 100 ? -12.264 4.984 18.034 1.00 92.06 100 ILE A C 1
ATOM 794 O O . ILE A 1 100 ? -11.201 4.540 18.465 1.00 92.06 100 ILE A O 1
ATOM 798 N N . ALA A 1 101 ? -12.587 6.281 18.104 1.00 91.44 101 ALA A N 1
ATOM 799 C CA . ALA A 1 101 ? -11.680 7.344 18.546 1.00 91.44 101 ALA A CA 1
ATOM 800 C C . ALA A 1 101 ? -11.015 7.080 19.909 1.00 91.44 101 ALA A C 1
ATOM 802 O O . ALA A 1 101 ? -9.788 7.155 19.951 1.00 91.44 101 ALA A O 1
ATOM 803 N N . PRO A 1 102 ? -11.729 6.635 20.966 1.00 92.56 102 PRO A N 1
ATOM 804 C CA . PRO A 1 102 ? -11.100 6.385 22.264 1.00 92.56 102 PRO A CA 1
ATOM 805 C C . PRO A 1 102 ? -9.993 5.328 22.193 1.00 92.56 102 PRO A C 1
ATOM 807 O O . PRO A 1 102 ? -8.985 5.412 22.890 1.00 92.56 102 PRO A O 1
ATOM 810 N N . LYS A 1 103 ? -10.154 4.322 21.321 1.00 92.31 103 LYS A N 1
ATOM 811 C CA . LYS A 1 103 ? -9.135 3.285 21.139 1.00 92.31 103 LYS A CA 1
ATOM 812 C C . LYS A 1 103 ? -7.931 3.805 20.364 1.00 92.31 103 LYS A C 1
ATOM 814 O O . LYS A 1 103 ? -6.816 3.386 20.647 1.00 92.31 103 LYS A O 1
ATOM 819 N N . VAL A 1 104 ? -8.153 4.687 19.391 1.00 91.00 104 VAL A N 1
ATOM 820 C CA . VAL A 1 104 ? -7.074 5.322 18.624 1.00 91.00 104 VAL A CA 1
ATOM 821 C C . VAL A 1 104 ? -6.259 6.245 19.525 1.00 91.00 104 VAL A C 1
ATOM 823 O O . VAL A 1 104 ? -5.043 6.119 19.537 1.00 91.00 104 VAL A O 1
ATOM 826 N N . GLU A 1 105 ? -6.908 7.087 20.331 1.00 91.44 105 GLU A N 1
ATOM 827 C CA . GLU A 1 105 ? -6.242 7.953 21.318 1.00 91.44 105 GLU A CA 1
ATOM 828 C C . GLU A 1 105 ? -5.393 7.127 22.292 1.00 91.44 105 GLU A C 1
ATOM 830 O O . GLU A 1 105 ? -4.204 7.384 22.442 1.00 91.44 105 GLU A O 1
ATOM 835 N N . GLN A 1 106 ? -5.951 6.040 22.839 1.00 91.81 106 GLN A N 1
ATOM 836 C CA . GLN A 1 106 ? -5.204 5.123 23.705 1.00 91.81 106 GLN A CA 1
ATOM 837 C C . GLN A 1 106 ? -3.966 4.509 23.022 1.00 91.81 106 GLN A C 1
ATOM 839 O O . GLN A 1 106 ? -2.985 4.193 23.690 1.00 91.81 106 GLN A O 1
ATOM 844 N N . LEU A 1 107 ? -4.022 4.265 21.709 1.00 90.25 107 LEU A N 1
ATOM 845 C CA .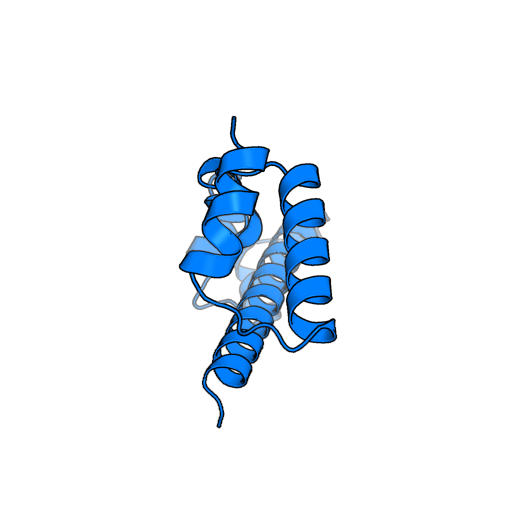 LEU A 1 107 ? -2.912 3.671 20.962 1.00 90.25 107 LEU A CA 1
ATOM 846 C C . LEU A 1 107 ? -1.839 4.698 20.593 1.00 90.25 107 LEU A C 1
ATOM 848 O O . LEU A 1 107 ? -0.675 4.312 20.509 1.00 90.25 107 LEU A O 1
ATOM 852 N N . CYS A 1 108 ? -2.219 5.953 20.357 1.00 85.50 108 CYS A N 1
ATOM 853 C CA . CYS A 1 108 ? -1.311 7.022 19.942 1.00 85.50 108 CYS A CA 1
ATOM 854 C C . CYS A 1 108 ? -0.553 7.677 21.104 1.00 85.50 108 CYS A C 1
ATOM 856 O O . CYS A 1 108 ? 0.538 8.191 20.858 1.00 85.50 108 CYS A O 1
ATOM 858 N N . GLY A 1 109 ? -1.081 7.594 22.331 1.00 74.44 109 GLY A N 1
ATOM 859 C CA . GLY A 1 109 ? -0.514 8.256 23.511 1.00 74.44 109 GLY A CA 1
ATOM 860 C C . GLY A 1 109 ? -1.126 9.626 23.745 1.00 74.44 109 GLY A C 1
ATOM 861 O O . GLY A 1 109 ? -1.067 10.461 22.817 1.00 74.44 109 GLY A O 1
#

pLDDT: mean 86.86, std 7.8, range [58.31, 94.56]

Mean predicted aligned error: 8.05 Å

Organism: NCBI:txid1912936

Foldseek 3Di:
DPPVVVVVVVVVVLVVVLVLLVVLLVCVVVVVDVDSCRSCVVSVNNVVSVVSVCVNVVNDDRPVVVCPVVDLADPVLVVVLVVQVVVCVVVVNDDDCVSSVVSVVVRND

Radius of gyration: 19.33 Å; Cα contacts (8 Å, |Δi|>4): 63; chains: 1; bounding box: 41×20×48 Å

Secondary structure (DSSP, 8-state):
--HHHHHHHHHHHHHHHHHHHHHHHHHHHTTSSS-HHHHHHHTT-GGGHHHHHHHHTT-S--HHHHTGGG-SS-HHHHHHHHHHHHHHHHTT----HHHHHHHHHHHH-

Sequence (109 aa):
MPKAAMYCTEGLKAEKHEALIQEAVTAVHEKRYLSIAMACCKLGLTKYYHTVNQHFLGKMKPHVKAHMCQQLLNSLQEKVLQNWIKWLRATGIPLSKCTIAPKVEQLCG